Protein AF-A0A453Q8U8-F1 (afdb_monomer_lite)

Radius of gyration: 14.97 Å; chains: 1; bounding box: 49×23×33 Å

Structure (mmCIF, N/CA/C/O backbone):
data_AF-A0A453Q8U8-F1
#
_entry.id   AF-A0A453Q8U8-F1
#
loop_
_atom_site.group_PDB
_atom_site.id
_atom_site.type_symbol
_atom_site.label_atom_id
_atom_site.label_alt_id
_atom_site.label_comp_id
_atom_site.label_asym_id
_atom_site.label_entity_id
_atom_site.label_seq_id
_atom_site.pdbx_PDB_ins_code
_atom_site.Cartn_x
_atom_site.Cartn_y
_atom_site.Cartn_z
_atom_site.occupancy
_atom_site.B_iso_or_equiv
_atom_site.auth_seq_id
_atom_site.auth_comp_id
_atom_site.auth_asym_id
_atom_site.auth_atom_id
_atom_site.pdbx_PDB_model_num
ATOM 1 N N . TYR A 1 1 ? -6.900 -9.143 -0.998 1.00 63.72 1 TYR A N 1
ATOM 2 C CA . TYR A 1 1 ? -6.724 -9.717 0.355 1.00 63.72 1 TYR A CA 1
ATOM 3 C C . TYR A 1 1 ? -5.986 -11.052 0.373 1.00 63.72 1 TYR A C 1
ATOM 5 O O . TYR A 1 1 ? -4.862 -11.064 0.844 1.00 63.72 1 TYR A O 1
ATOM 13 N N . ASN A 1 2 ? -6.529 -12.162 -0.153 1.00 75.25 2 ASN A N 1
ATOM 14 C CA . ASN A 1 2 ? -5.926 -13.506 0.024 1.00 75.25 2 ASN A CA 1
ATOM 15 C C . ASN A 1 2 ? -4.520 -13.714 -0.586 1.00 75.25 2 ASN A C 1
ATOM 17 O O . ASN A 1 2 ? -3.905 -14.743 -0.342 1.00 75.25 2 ASN A O 1
ATOM 21 N N . ARG A 1 3 ? -4.012 -12.766 -1.382 1.00 86.19 3 ARG A N 1
ATOM 22 C CA . ARG A 1 3 ? -2.680 -12.821 -2.009 1.00 86.19 3 ARG A CA 1
ATOM 23 C C . ARG A 1 3 ? -1.790 -11.636 -1.613 1.00 86.19 3 ARG A C 1
ATOM 25 O O . ARG A 1 3 ? -0.967 -11.208 -2.406 1.00 86.19 3 ARG A O 1
ATOM 32 N N . GLY A 1 4 ? -2.029 -11.029 -0.449 1.00 90.00 4 GLY A N 1
ATOM 33 C CA . GLY A 1 4 ? -1.233 -9.898 0.053 1.00 90.00 4 GLY A CA 1
ATOM 34 C C . GLY A 1 4 ? -1.561 -8.531 -0.559 1.00 90.00 4 GLY A C 1
ATOM 35 O O . GLY A 1 4 ? -1.208 -7.515 0.026 1.00 90.00 4 GLY A O 1
ATOM 36 N N . TRP A 1 5 ? -2.307 -8.488 -1.667 1.00 94.25 5 TRP A N 1
ATOM 37 C CA . TRP A 1 5 ? -2.767 -7.237 -2.271 1.00 94.25 5 TRP A CA 1
ATOM 38 C C . TRP A 1 5 ? -3.873 -6.552 -1.467 1.00 94.25 5 TRP A C 1
ATOM 40 O O . TRP A 1 5 ? -4.869 -7.191 -1.085 1.00 94.25 5 TRP A O 1
ATOM 50 N N . TYR A 1 6 ? -3.729 -5.241 -1.311 1.00 95.12 6 TYR A N 1
ATOM 51 C CA . TYR A 1 6 ? -4.699 -4.331 -0.713 1.00 95.12 6 TYR A CA 1
ATOM 52 C C . TYR A 1 6 ? -4.833 -3.062 -1.562 1.00 95.12 6 TYR A C 1
ATOM 54 O O . TYR A 1 6 ? -3.911 -2.679 -2.279 1.00 95.12 6 TYR A O 1
ATOM 62 N N . TYR A 1 7 ? -6.005 -2.435 -1.522 1.00 95.62 7 TYR A N 1
ATOM 63 C CA . TYR A 1 7 ? -6.285 -1.239 -2.312 1.00 95.62 7 TYR A CA 1
ATOM 64 C C . TYR A 1 7 ? -6.022 0.015 -1.478 1.00 95.62 7 TYR A C 1
ATOM 66 O O . TYR A 1 7 ? -6.466 0.101 -0.333 1.00 95.62 7 TYR A O 1
ATOM 74 N N . HIS A 1 8 ? -5.296 0.974 -2.045 1.00 96.75 8 HIS A N 1
ATOM 75 C CA . HIS A 1 8 ? -5.037 2.269 -1.430 1.00 96.75 8 HIS A CA 1
ATOM 76 C C . HIS A 1 8 ? -6.066 3.286 -1.928 1.00 96.75 8 HIS A C 1
ATOM 78 O O . HIS A 1 8 ? -6.112 3.594 -3.118 1.00 96.75 8 HIS A O 1
ATOM 84 N N . LYS A 1 9 ? -6.867 3.838 -1.015 1.00 96.88 9 LYS A N 1
ATOM 85 C CA . LYS A 1 9 ? -8.024 4.690 -1.329 1.00 96.88 9 LYS A CA 1
ATOM 86 C C . LYS A 1 9 ? -7.655 5.943 -2.117 1.00 96.88 9 LYS A C 1
ATOM 88 O O . LYS A 1 9 ? -8.286 6.227 -3.127 1.00 96.88 9 LYS A O 1
ATOM 93 N N . GLU A 1 10 ? -6.618 6.657 -1.684 1.00 96.75 10 GLU A N 1
ATOM 94 C CA . GLU A 1 10 ? -6.228 7.936 -2.295 1.00 96.75 10 GLU A CA 1
ATOM 95 C C . GLU A 1 10 ? -5.446 7.759 -3.606 1.00 96.75 10 GLU A C 1
ATOM 97 O O . GLU A 1 10 ? -5.845 8.287 -4.636 1.00 96.75 10 GLU A O 1
ATOM 102 N N . ALA A 1 11 ? -4.390 6.937 -3.604 1.00 94.88 11 ALA A N 1
ATOM 103 C CA . ALA A 1 11 ? -3.649 6.574 -4.817 1.00 94.88 11 ALA A CA 1
ATOM 104 C C . ALA A 1 11 ? -4.482 5.790 -5.852 1.00 94.88 11 ALA A C 1
ATOM 106 O O . ALA A 1 11 ? -4.066 5.653 -6.998 1.00 94.88 11 ALA A O 1
ATOM 107 N N . ARG A 1 12 ? -5.641 5.250 -5.449 1.00 95.31 12 ARG A N 1
ATOM 108 C CA . ARG A 1 12 ? -6.556 4.454 -6.284 1.00 95.31 12 ARG A CA 1
ATOM 109 C C . ARG A 1 12 ? -5.878 3.277 -6.992 1.00 95.31 12 ARG A C 1
ATOM 111 O O . ARG A 1 12 ? -6.218 2.914 -8.117 1.00 95.31 12 ARG A O 1
ATOM 118 N N . GLN A 1 13 ? -4.916 2.666 -6.310 1.00 96.62 13 GLN A N 1
ATOM 119 C CA . GLN A 1 13 ? -4.084 1.590 -6.838 1.00 96.62 13 GLN A CA 1
ATOM 120 C C . GLN A 1 13 ? -3.970 0.446 -5.843 1.00 96.62 13 GLN A C 1
ATOM 122 O O . GLN A 1 13 ? -4.109 0.611 -4.629 1.00 96.62 13 GLN A O 1
ATOM 127 N N . TRP A 1 14 ? -3.717 -0.740 -6.385 1.00 96.44 14 TRP A N 1
ATOM 128 C CA . TRP A 1 14 ? -3.418 -1.924 -5.598 1.00 96.44 14 TRP A CA 1
ATOM 129 C C . TRP A 1 14 ? -1.949 -1.917 -5.218 1.00 96.44 14 TRP A C 1
ATOM 131 O O . TRP A 1 14 ? -1.106 -1.684 -6.077 1.00 96.44 14 TRP A O 1
ATOM 141 N N . PHE A 1 15 ? -1.661 -2.209 -3.954 1.00 97.06 15 PHE A N 1
ATOM 142 C CA . PHE A 1 15 ? -0.316 -2.339 -3.414 1.00 97.06 15 PHE A CA 1
ATOM 143 C C . PHE A 1 15 ? -0.133 -3.711 -2.765 1.00 97.06 15 PHE A C 1
ATOM 145 O O . PHE A 1 15 ? -1.081 -4.314 -2.254 1.00 97.06 15 PHE A O 1
ATOM 152 N N . THR A 1 16 ? 1.105 -4.185 -2.758 1.00 95.94 16 THR A N 1
ATOM 153 C CA . THR A 1 16 ? 1.554 -5.338 -1.981 1.00 95.94 16 THR A CA 1
ATOM 154 C C . THR A 1 16 ? 2.944 -5.067 -1.423 1.00 95.94 16 THR A C 1
ATOM 156 O O . THR A 1 16 ? 3.747 -4.351 -2.024 1.00 95.94 16 THR A O 1
ATOM 159 N N . ARG A 1 17 ? 3.247 -5.658 -0.269 1.00 94.31 17 ARG A N 1
ATOM 160 C CA . ARG A 1 17 ? 4.612 -5.669 0.266 1.00 94.31 17 ARG A CA 1
ATOM 161 C C . ARG A 1 17 ? 5.507 -6.508 -0.639 1.00 94.31 17 ARG A C 1
ATOM 163 O O . ARG A 1 17 ? 5.061 -7.529 -1.168 1.00 94.31 17 ARG A O 1
ATOM 170 N N . ILE A 1 18 ? 6.761 -6.094 -0.787 1.00 93.88 18 ILE A N 1
ATOM 171 C CA . ILE A 1 18 ? 7.780 -6.925 -1.431 1.00 93.88 18 ILE A CA 1
ATOM 172 C C . ILE A 1 18 ? 8.220 -8.000 -0.425 1.00 93.88 18 ILE A C 1
ATOM 174 O O . ILE A 1 18 ? 8.520 -7.664 0.722 1.00 93.88 18 ILE A O 1
ATOM 178 N N . PRO A 1 19 ? 8.232 -9.291 -0.805 1.00 88.38 19 PRO A N 1
ATOM 179 C CA . PRO A 1 19 ? 8.652 -10.359 0.093 1.00 88.38 19 PRO A CA 1
ATOM 180 C C . PRO A 1 19 ? 10.120 -10.191 0.499 1.00 88.38 19 PRO A C 1
ATOM 182 O O . PRO A 1 19 ? 10.932 -9.682 -0.272 1.00 88.38 19 PRO A O 1
ATOM 185 N N . ASN A 1 20 ? 10.460 -10.658 1.701 1.00 87.56 20 ASN A N 1
ATOM 186 C CA . ASN A 1 20 ? 11.817 -10.609 2.264 1.00 87.56 20 ASN A CA 1
ATOM 187 C C . ASN A 1 20 ? 12.388 -9.188 2.438 1.00 87.56 20 ASN A C 1
ATOM 189 O O . AS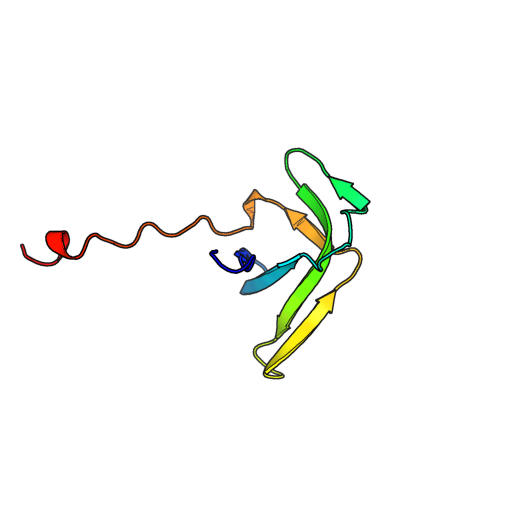N A 1 20 ? 13.602 -9.019 2.535 1.00 87.56 20 ASN A O 1
ATOM 193 N N . MET A 1 21 ? 11.528 -8.168 2.482 1.00 88.50 21 MET A N 1
ATOM 194 C CA . MET A 1 21 ? 11.912 -6.794 2.791 1.00 88.50 21 MET A CA 1
ATOM 195 C C . MET A 1 21 ? 11.126 -6.284 3.993 1.00 88.50 21 MET A C 1
ATOM 197 O O . MET A 1 21 ? 9.915 -6.080 3.914 1.00 88.50 21 MET A O 1
ATOM 201 N N . GLU A 1 22 ? 11.827 -6.049 5.098 1.00 84.94 22 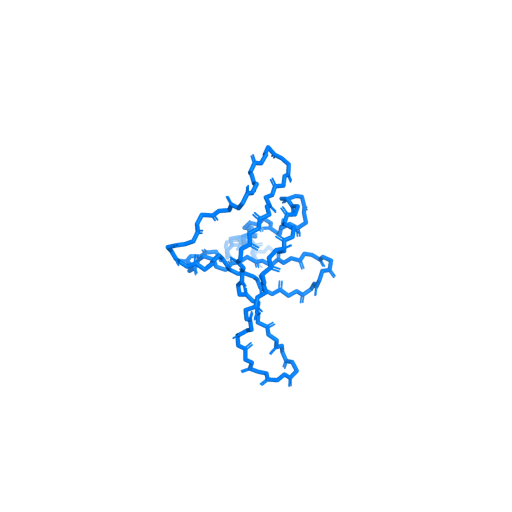GLU A N 1
ATOM 202 C CA . GLU A 1 22 ? 11.225 -5.439 6.280 1.00 84.94 22 GLU A CA 1
ATOM 203 C C . GLU A 1 22 ? 10.976 -3.934 6.059 1.00 84.94 22 GLU A C 1
ATOM 205 O O . GLU A 1 22 ? 11.783 -3.259 5.406 1.00 84.94 22 GLU A O 1
ATOM 210 N N . PRO A 1 23 ? 9.873 -3.371 6.590 1.00 84.38 23 PRO A N 1
ATOM 211 C CA . PRO A 1 23 ? 9.653 -1.932 6.578 1.00 84.38 23 PRO A CA 1
ATOM 212 C C . PRO A 1 23 ? 10.777 -1.197 7.317 1.00 84.38 23 PRO A C 1
ATOM 214 O O . PRO A 1 23 ? 11.163 -1.570 8.422 1.00 84.38 23 PRO A O 1
ATOM 217 N N . LEU A 1 24 ? 11.247 -0.092 6.738 1.00 91.00 24 LEU A N 1
ATOM 218 C CA . LEU A 1 24 ? 12.207 0.820 7.366 1.00 91.00 24 LEU A CA 1
ATOM 219 C C . LEU A 1 24 ? 11.636 1.469 8.630 1.00 91.00 24 LEU A C 1
ATOM 221 O O . LEU A 1 24 ? 12.371 1.781 9.559 1.00 91.00 24 LEU A O 1
ATOM 225 N N . VAL A 1 25 ? 10.329 1.740 8.632 1.00 95.38 25 VAL A N 1
ATOM 226 C CA . VAL A 1 25 ? 9.608 2.303 9.776 1.00 95.38 25 VAL A CA 1
ATOM 227 C C . VAL A 1 25 ?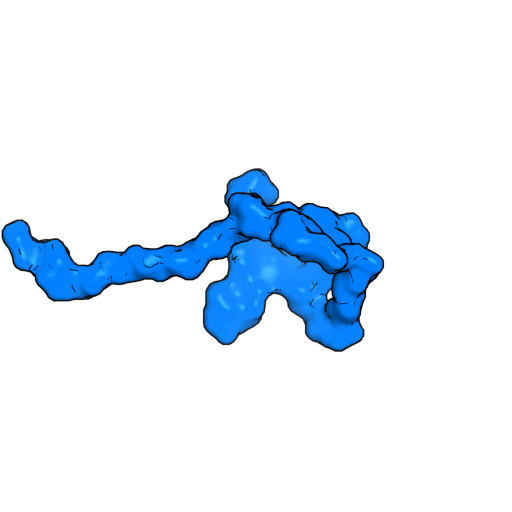 8.293 1.562 9.914 1.00 95.38 25 VAL A C 1
ATOM 229 O O . VAL A 1 25 ? 7.595 1.352 8.923 1.00 95.38 25 VAL A O 1
ATOM 232 N N . LYS A 1 26 ? 7.926 1.215 11.145 1.00 96.12 26 LYS A N 1
ATOM 233 C CA . LYS A 1 26 ? 6.621 0.645 11.463 1.00 96.12 26 LYS A CA 1
ATOM 234 C C . LYS A 1 26 ? 6.097 1.270 12.743 1.00 96.12 26 LYS A C 1
ATOM 236 O O . LYS A 1 26 ? 6.741 1.210 13.785 1.00 96.12 26 LYS A O 1
ATOM 241 N N . THR A 1 27 ? 4.925 1.873 12.649 1.00 97.25 27 THR A N 1
ATOM 242 C CA . THR A 1 27 ? 4.211 2.493 13.768 1.00 97.25 27 THR A CA 1
ATOM 243 C C . THR A 1 27 ? 2.795 1.913 13.843 1.00 97.25 27 THR A C 1
ATOM 245 O O . THR A 1 27 ? 2.415 1.130 12.967 1.00 97.25 27 THR A O 1
ATOM 248 N N . PRO A 1 28 ? 1.986 2.276 14.852 1.00 97.88 28 PRO A N 1
ATOM 249 C CA . PRO A 1 28 ? 0.579 1.882 14.902 1.00 97.88 28 PRO A CA 1
ATOM 250 C C . PRO A 1 28 ? -0.293 2.479 13.785 1.00 97.88 28 PRO A C 1
ATOM 252 O O . PRO A 1 28 ? -1.349 1.923 13.498 1.00 97.88 28 PRO A O 1
ATOM 255 N N . THR A 1 29 ? 0.112 3.594 13.165 1.00 97.50 29 THR A N 1
ATOM 256 C CA . THR A 1 29 ? -0.718 4.339 12.195 1.00 97.50 29 THR A CA 1
ATOM 257 C C . THR A 1 29 ? -0.212 4.255 10.757 1.00 97.50 29 THR A C 1
ATOM 259 O O . THR A 1 29 ? -1.006 4.351 9.819 1.00 97.50 29 THR A O 1
ATOM 262 N N . TYR A 1 30 ? 1.090 4.047 10.567 1.00 97.50 30 TYR A N 1
ATOM 263 C CA . TYR A 1 30 ? 1.701 3.915 9.249 1.00 97.50 30 TYR A CA 1
ATOM 264 C C . TYR A 1 30 ? 2.946 3.026 9.269 1.00 97.50 30 TYR A C 1
ATOM 266 O O . TYR A 1 30 ? 3.564 2.784 10.312 1.00 97.50 30 TYR A O 1
ATOM 274 N N . GLU A 1 31 ? 3.367 2.607 8.083 1.00 96.88 31 GLU A N 1
ATOM 275 C CA . GLU A 1 31 ? 4.680 2.016 7.838 1.00 96.88 31 GLU A CA 1
ATOM 276 C C . GLU A 1 31 ? 5.356 2.669 6.629 1.00 96.88 31 GLU A C 1
ATOM 278 O O . GLU A 1 31 ? 4.694 3.222 5.755 1.00 96.88 31 GLU A O 1
ATOM 283 N N . ARG A 1 32 ? 6.688 2.634 6.589 1.00 97.12 32 ARG A N 1
ATOM 284 C CA . ARG A 1 32 ? 7.491 3.085 5.449 1.00 97.12 32 ARG A CA 1
ATOM 285 C C . ARG A 1 32 ? 8.351 1.933 4.964 1.00 97.12 32 ARG A C 1
ATOM 287 O O . ARG A 1 32 ? 9.100 1.370 5.757 1.00 97.12 32 ARG A O 1
ATOM 294 N N . GLY A 1 33 ? 8.297 1.606 3.679 1.00 96.00 33 GLY A N 1
ATOM 295 C CA . GLY A 1 33 ? 9.012 0.449 3.143 1.00 96.00 33 GLY A CA 1
ATOM 296 C C . GLY A 1 33 ? 9.006 0.369 1.623 1.00 96.00 33 GLY A C 1
ATOM 297 O O . GLY A 1 33 ? 8.703 1.345 0.937 1.00 96.00 33 GLY A O 1
ATOM 298 N N . SER A 1 34 ? 9.369 -0.805 1.110 1.00 96.69 34 SER A N 1
ATOM 299 C CA . SER A 1 34 ? 9.363 -1.102 -0.325 1.00 96.69 34 SER A CA 1
ATOM 300 C C . SER A 1 34 ? 8.107 -1.885 -0.689 1.00 96.69 34 SER A C 1
ATOM 302 O O . SER A 1 34 ? 7.824 -2.934 -0.105 1.00 96.69 34 SER A O 1
ATOM 304 N N . TYR A 1 35 ? 7.360 -1.377 -1.662 1.00 97.00 35 TYR A N 1
ATOM 305 C CA . TYR A 1 35 ? 6.102 -1.960 -2.115 1.00 97.00 35 TYR A CA 1
ATOM 306 C C . TYR A 1 35 ? 6.129 -2.162 -3.615 1.00 97.00 35 TYR A C 1
ATOM 308 O O . TYR A 1 35 ? 6.889 -1.514 -4.326 1.00 97.00 35 TYR A O 1
ATOM 316 N N . ALA A 1 36 ? 5.266 -3.039 -4.097 1.00 97.38 36 ALA A N 1
ATOM 317 C CA . ALA A 1 36 ? 4.894 -3.062 -5.494 1.00 97.38 36 ALA A CA 1
ATOM 318 C C . ALA A 1 36 ? 3.465 -2.537 -5.634 1.00 97.38 36 ALA A C 1
ATOM 320 O O . ALA A 1 36 ? 2.615 -2.861 -4.801 1.00 97.38 36 ALA A O 1
ATOM 321 N N . PHE A 1 37 ? 3.203 -1.737 -6.663 1.00 97.81 37 PHE A N 1
ATOM 322 C CA . PHE A 1 37 ? 1.853 -1.327 -7.032 1.00 97.81 37 PHE A CA 1
ATOM 323 C C . PHE A 1 37 ? 1.528 -1.756 -8.457 1.00 97.81 37 PHE A C 1
ATOM 325 O O . PHE A 1 37 ? 2.423 -1.921 -9.282 1.00 97.81 37 PHE A O 1
ATOM 332 N N . PHE A 1 38 ? 0.246 -1.970 -8.735 1.00 97.38 38 PHE A N 1
ATOM 333 C CA . PHE A 1 38 ? -0.214 -2.297 -10.080 1.00 97.38 38 PHE A CA 1
ATOM 334 C C . PHE A 1 38 ? -0.525 -1.013 -10.854 1.00 97.38 38 PHE A C 1
ATOM 336 O O . PHE A 1 38 ? -1.473 -0.298 -10.507 1.00 97.38 38 PHE A O 1
ATOM 343 N N . ASP A 1 39 ? 0.267 -0.729 -11.886 1.00 96.31 39 ASP A N 1
ATOM 344 C CA . ASP A 1 39 ? 0.022 0.361 -12.823 1.00 96.31 39 ASP A CA 1
ATOM 345 C C . ASP A 1 39 ? -0.940 -0.112 -13.918 1.00 96.31 39 ASP A C 1
ATOM 347 O O . ASP A 1 39 ? -0.611 -0.945 -14.761 1.00 96.31 39 ASP A O 1
ATOM 351 N N . GLN A 1 40 ? -2.152 0.438 -13.900 1.00 93.56 40 GLN A N 1
ATOM 352 C CA . GLN A 1 40 ? -3.202 0.106 -14.861 1.00 93.56 40 GLN A CA 1
ATOM 353 C C . GLN A 1 40 ? -2.918 0.673 -16.256 1.00 93.56 40 GLN A C 1
ATOM 355 O O . GLN A 1 40 ? -3.404 0.110 -17.231 1.00 93.56 40 GLN A O 1
ATOM 360 N N . GLY A 1 41 ? -2.160 1.772 -16.359 1.00 95.25 41 GLY A N 1
ATOM 361 C CA . GLY A 1 41 ? -1.856 2.416 -17.637 1.00 95.25 41 GLY A CA 1
ATOM 362 C C . GLY A 1 41 ? -0.865 1.605 -18.466 1.00 95.25 41 GLY A C 1
ATOM 363 O O . GLY A 1 41 ? -1.066 1.420 -19.662 1.00 95.25 41 GLY A O 1
ATOM 364 N N . ASN A 1 42 ? 0.161 1.072 -17.803 1.00 96.12 42 ASN A N 1
ATOM 365 C CA . ASN A 1 42 ? 1.207 0.252 -18.423 1.00 96.12 42 ASN A CA 1
ATOM 366 C C . ASN A 1 42 ? 0.958 -1.263 -18.282 1.00 96.12 42 ASN A C 1
ATOM 368 O O . ASN A 1 42 ? 1.683 -2.069 -18.860 1.00 96.12 42 ASN A O 1
ATOM 372 N N . TRP A 1 43 ? -0.086 -1.656 -17.542 1.00 95.00 43 TRP A N 1
ATOM 373 C CA . TRP A 1 43 ? -0.459 -3.046 -17.258 1.00 95.00 43 TRP A CA 1
ATOM 374 C C . TRP A 1 43 ? 0.667 -3.871 -16.611 1.00 95.00 43 TRP A C 1
ATOM 376 O O . TRP A 1 43 ? 0.887 -5.040 -16.932 1.00 95.00 43 TRP A O 1
ATOM 386 N N . GLU A 1 44 ? 1.375 -3.262 -15.662 1.00 96.88 44 GLU A N 1
ATOM 387 C CA . GLU A 1 44 ? 2.561 -3.838 -15.029 1.00 96.88 44 GLU A CA 1
ATOM 388 C C . GLU A 1 44 ? 2.554 -3.686 -13.502 1.00 96.88 44 GLU A C 1
ATOM 390 O O . GLU A 1 44 ? 1.770 -2.940 -12.912 1.00 96.88 44 GLU A O 1
ATOM 395 N N . THR A 1 45 ? 3.435 -4.433 -12.834 1.00 97.12 45 THR A N 1
ATOM 396 C CA . THR A 1 45 ? 3.665 -4.314 -11.390 1.00 97.12 45 THR A CA 1
ATOM 397 C C . THR A 1 45 ? 4.979 -3.582 -11.150 1.00 97.12 45 THR A C 1
ATOM 399 O O . THR A 1 45 ? 6.048 -4.119 -11.428 1.00 97.12 45 THR A O 1
ATOM 402 N N . VAL A 1 46 ? 4.896 -2.370 -10.605 1.00 97.69 46 VAL A N 1
ATOM 403 C CA . VAL A 1 46 ? 6.030 -1.453 -10.454 1.00 97.69 46 VAL A CA 1
ATOM 404 C C . VAL A 1 46 ? 6.473 -1.396 -8.999 1.00 97.69 46 VAL A C 1
ATOM 406 O O . VAL A 1 46 ? 5.657 -1.250 -8.086 1.00 97.69 46 VAL A O 1
ATOM 409 N N . ARG A 1 47 ? 7.785 -1.487 -8.767 1.00 96.56 47 ARG A N 1
ATOM 410 C CA . ARG A 1 47 ? 8.392 -1.311 -7.444 1.00 96.56 47 ARG A CA 1
ATOM 411 C C . ARG A 1 47 ? 8.441 0.170 -7.061 1.00 96.56 47 ARG A C 1
ATOM 413 O O . ARG A 1 47 ? 8.865 1.012 -7.843 1.00 96.56 47 ARG A O 1
ATOM 420 N N . LYS A 1 48 ? 8.070 0.467 -5.818 1.00 96.25 48 LYS A N 1
ATOM 421 C CA . LYS A 1 48 ? 8.153 1.784 -5.193 1.00 96.25 48 LYS A CA 1
ATOM 422 C C . LYS A 1 48 ? 8.833 1.669 -3.835 1.00 96.25 48 LYS A C 1
ATOM 424 O O . LYS A 1 48 ? 8.272 1.121 -2.883 1.00 96.25 48 LYS A O 1
ATOM 429 N N . ASP A 1 49 ? 10.046 2.194 -3.761 1.00 95.56 49 ASP A N 1
ATOM 430 C CA . ASP A 1 49 ? 10.832 2.250 -2.532 1.00 95.56 49 ASP A CA 1
ATOM 431 C C . ASP A 1 49 ? 10.457 3.467 -1.680 1.00 95.56 49 ASP A C 1
ATOM 433 O O . ASP A 1 49 ? 9.918 4.457 -2.179 1.00 95.56 49 ASP A O 1
ATOM 437 N N . ASN A 1 50 ? 10.748 3.393 -0.378 1.00 94.88 50 ASN A N 1
ATOM 438 C CA . ASN A 1 50 ? 10.486 4.457 0.600 1.00 94.88 50 ASN A CA 1
ATOM 439 C C . ASN A 1 50 ? 9.033 4.968 0.623 1.00 94.88 50 ASN A C 1
ATOM 441 O O . ASN A 1 50 ? 8.776 6.104 1.023 1.00 94.88 50 ASN A O 1
ATOM 445 N N . PHE A 1 51 ? 8.071 4.135 0.229 1.00 96.38 51 PHE A N 1
ATOM 446 C CA . PHE A 1 51 ? 6.662 4.502 0.242 1.00 96.38 51 PHE A CA 1
ATOM 447 C C . PHE A 1 51 ? 6.121 4.491 1.672 1.00 96.38 51 PHE A C 1
ATOM 449 O O . PHE A 1 51 ? 6.369 3.542 2.418 1.00 96.38 51 PHE A O 1
ATOM 456 N N . VAL A 1 52 ? 5.385 5.543 2.038 1.00 97.19 52 VAL A N 1
ATOM 457 C CA . VAL A 1 52 ? 4.684 5.658 3.321 1.00 97.19 52 VAL A CA 1
ATOM 458 C C . VAL A 1 52 ? 3.254 5.170 3.134 1.00 97.19 52 VAL A C 1
ATOM 460 O O . VAL A 1 52 ? 2.465 5.783 2.420 1.00 97.19 52 VAL A O 1
ATOM 463 N N . LEU A 1 53 ? 2.927 4.060 3.784 1.00 96.62 53 LEU A N 1
ATOM 464 C CA . LEU A 1 53 ? 1.601 3.473 3.795 1.00 96.62 53 LEU A CA 1
ATOM 465 C C . LEU A 1 53 ? 0.885 3.840 5.096 1.00 96.62 53 LEU A C 1
ATOM 467 O O . LEU A 1 53 ? 1.167 3.264 6.148 1.00 96.62 53 LEU A O 1
ATOM 471 N N . HIS A 1 54 ? -0.076 4.757 5.016 1.00 98.12 54 HIS A N 1
ATOM 472 C CA . HIS A 1 54 ? -0.999 5.032 6.116 1.00 98.12 54 HIS A CA 1
ATOM 473 C C . HIS A 1 54 ? -2.081 3.950 6.167 1.00 98.12 54 HIS A C 1
ATOM 475 O O . HIS A 1 54 ? -2.809 3.749 5.193 1.00 98.12 54 HIS A O 1
ATOM 481 N N . TYR A 1 55 ? -2.223 3.254 7.299 1.00 96.56 55 TYR A N 1
ATOM 482 C CA . TYR A 1 55 ? -3.173 2.138 7.403 1.00 96.56 55 TYR A CA 1
ATOM 483 C C . TYR A 1 55 ? -4.630 2.580 7.251 1.00 96.56 55 TYR A C 1
ATOM 485 O O . TYR A 1 55 ? -5.462 1.805 6.787 1.00 96.56 55 TYR A O 1
ATOM 493 N N . GLU A 1 56 ? -4.944 3.830 7.593 1.00 97.44 56 GLU A N 1
ATOM 494 C CA . GLU A 1 56 ? -6.279 4.398 7.396 1.00 97.44 56 GLU A CA 1
ATOM 495 C C . GLU A 1 56 ? -6.656 4.555 5.917 1.00 97.44 56 GLU A C 1
ATOM 497 O O . GLU A 1 56 ? -7.843 4.576 5.594 1.00 97.44 56 GLU A O 1
ATOM 502 N N . LEU A 1 57 ? -5.669 4.647 5.018 1.00 97.81 57 LEU A N 1
ATOM 503 C CA . LEU A 1 57 ? -5.865 4.779 3.573 1.00 97.81 57 LEU A CA 1
ATOM 504 C C . LEU A 1 57 ? -5.955 3.424 2.868 1.00 97.81 57 LEU A C 1
ATOM 506 O O . LEU A 1 57 ? -6.261 3.376 1.678 1.00 97.81 57 LEU A O 1
ATOM 510 N N . VAL A 1 58 ? -5.743 2.324 3.588 1.00 96.31 58 VAL A N 1
ATOM 511 C CA . VAL A 1 58 ? -5.918 0.970 3.070 1.00 96.31 58 VAL A CA 1
ATOM 512 C C . VAL A 1 58 ? -7.379 0.556 3.208 1.00 96.31 58 VAL A C 1
ATOM 514 O O . VAL A 1 58 ? -7.979 0.684 4.276 1.00 96.31 58 VAL A O 1
ATOM 517 N N . GLU A 1 59 ? -7.966 0.057 2.123 1.00 94.44 59 GLU A N 1
ATOM 518 C CA . GLU A 1 59 ? -9.306 -0.519 2.173 1.00 94.44 59 GLU A CA 1
ATOM 519 C C . GLU A 1 59 ? -9.361 -1.720 3.119 1.00 94.44 59 GLU A C 1
ATOM 521 O O . GLU A 1 59 ? -8.432 -2.529 3.213 1.00 94.44 59 GLU A O 1
ATOM 526 N N . LYS A 1 60 ? -10.493 -1.854 3.811 1.00 89.00 60 LYS A N 1
ATOM 527 C CA . LYS A 1 60 ? -10.773 -3.044 4.617 1.00 89.00 60 LYS A CA 1
ATOM 528 C C . LYS A 1 60 ? -11.372 -4.121 3.727 1.00 89.00 60 LYS A C 1
ATOM 530 O O . LYS A 1 60 ? -11.969 -3.839 2.688 1.00 89.00 60 LYS A O 1
ATOM 535 N N . ARG A 1 61 ? -11.226 -5.383 4.140 1.00 82.56 61 ARG A N 1
ATOM 536 C CA . ARG A 1 61 ? -11.833 -6.503 3.417 1.00 82.56 61 ARG A CA 1
ATOM 537 C C . ARG A 1 61 ? -13.335 -6.239 3.257 1.00 82.56 61 ARG A C 1
ATOM 539 O O . ARG A 1 61 ? -14.007 -6.128 4.281 1.00 82.56 61 ARG A O 1
ATOM 546 N N . PRO A 1 62 ? -13.858 -6.137 2.021 1.00 78.19 62 PRO A N 1
ATOM 547 C CA . PRO A 1 62 ? -15.270 -5.876 1.831 1.00 78.19 62 PRO A CA 1
ATOM 548 C C . PRO A 1 62 ? -16.061 -7.072 2.359 1.00 78.19 62 PRO A C 1
ATOM 550 O O . PRO A 1 62 ? -15.736 -8.225 2.054 1.00 78.19 62 PRO A O 1
ATOM 553 N N . SER A 1 63 ? -17.091 -6.800 3.159 1.00 79.06 63 SER A N 1
ATOM 554 C CA . SER A 1 63 ? -18.123 -7.784 3.458 1.00 79.06 63 SER A CA 1
ATOM 555 C C . SER A 1 63 ? -18.997 -7.900 2.217 1.00 79.06 63 SER A C 1
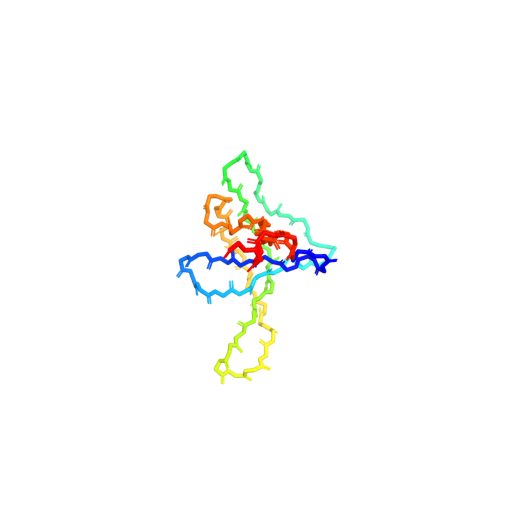ATOM 557 O O . SER A 1 63 ? -19.775 -6.992 1.919 1.00 79.06 63 SER A O 1
ATOM 559 N N . LEU A 1 64 ? -18.830 -8.982 1.458 1.00 78.31 64 LEU A N 1
ATOM 560 C CA . LEU A 1 64 ? -19.742 -9.255 0.354 1.00 78.31 64 LEU A CA 1
ATOM 561 C C . LEU A 1 64 ? -21.134 -9.520 0.949 1.00 78.31 64 LEU A C 1
ATOM 563 O O . LEU A 1 64 ? -21.216 -10.240 1.950 1.00 78.31 64 LEU A O 1
ATOM 567 N N . PRO A 1 65 ? -22.211 -8.957 0.375 1.00 77.06 65 PRO A N 1
ATOM 568 C CA . PRO A 1 65 ? -23.562 -9.312 0.782 1.00 77.06 65 PRO A CA 1
ATOM 569 C C . PRO A 1 65 ? -23.723 -10.827 0.664 1.00 77.06 65 PRO A C 1
ATOM 571 O O . PRO A 1 65 ? -23.311 -11.417 -0.340 1.00 77.06 65 PRO A O 1
ATOM 574 N N . SER A 1 66 ? -24.302 -11.467 1.681 1.00 71.94 66 SER A N 1
ATOM 575 C CA . SER A 1 66 ? -24.643 -12.881 1.549 1.00 71.94 66 SER A CA 1
ATOM 576 C C . SER A 1 66 ? -25.645 -13.016 0.404 1.00 71.94 66 SER A C 1
ATOM 578 O O . SER A 1 66 ? -26.623 -12.268 0.357 1.00 71.94 66 SER A O 1
ATOM 580 N N . ALA A 1 67 ? -25.437 -13.978 -0.500 1.00 63.59 67 ALA A N 1
ATOM 581 C CA . ALA A 1 67 ? -26.365 -14.256 -1.600 1.00 63.59 67 ALA A CA 1
ATOM 582 C C . ALA A 1 67 ? -27.813 -14.477 -1.104 1.00 63.59 67 ALA A C 1
ATOM 584 O O . ALA A 1 67 ? -28.768 -14.212 -1.826 1.00 63.59 67 ALA A O 1
ATOM 585 N N . SER A 1 68 ? -27.983 -14.873 0.162 1.00 58.88 68 SER A N 1
ATOM 586 C CA . SER A 1 68 ? -29.271 -15.036 0.846 1.00 58.88 68 SER A CA 1
ATOM 587 C C . SER A 1 68 ? -30.049 -13.731 1.089 1.00 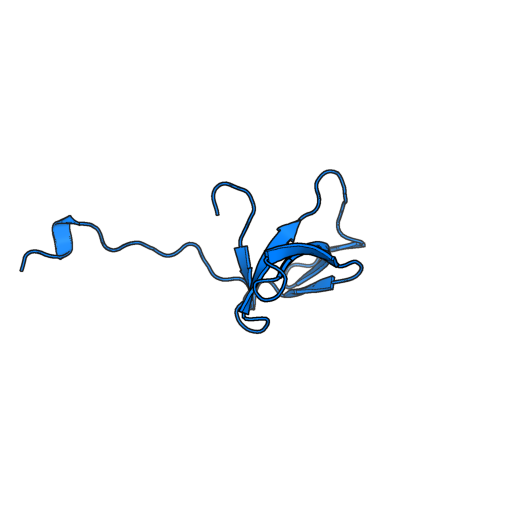58.88 68 SER A C 1
ATOM 589 O O . SER A 1 68 ? -31.215 -13.795 1.458 1.00 58.88 68 SER A O 1
ATOM 591 N N . GLN A 1 69 ? -29.433 -12.554 0.933 1.00 54.31 69 GLN A N 1
ATOM 592 C CA . GLN A 1 69 ? -30.079 -11.249 1.157 1.00 54.31 69 GLN A CA 1
ATOM 593 C C . GLN A 1 69 ? -30.617 -10.601 -0.126 1.00 54.31 69 GLN A C 1
ATOM 595 O O . GLN A 1 69 ? -31.298 -9.584 -0.040 1.00 54.31 69 GLN A O 1
ATOM 600 N N . ILE A 1 70 ? -30.321 -11.170 -1.299 1.00 56.41 70 ILE A N 1
ATOM 601 C CA . ILE A 1 70 ? -30.714 -10.607 -2.602 1.00 56.41 70 ILE A CA 1
ATOM 602 C C . ILE A 1 70 ? -32.153 -11.008 -2.991 1.00 56.41 70 ILE A C 1
ATOM 604 O O . ILE A 1 70 ? -32.727 -10.427 -3.904 1.00 56.41 70 ILE A O 1
ATOM 608 N N . VAL A 1 71 ? -32.778 -11.938 -2.260 1.00 48.91 71 VAL A N 1
ATOM 609 C CA . VAL A 1 71 ? -34.181 -12.330 -2.468 1.00 48.91 71 VAL A CA 1
ATOM 610 C C . VAL A 1 71 ? -35.039 -11.768 -1.331 1.00 48.91 71 VAL A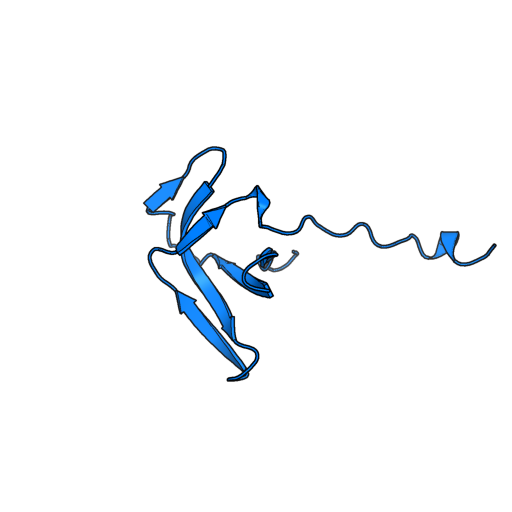 C 1
ATOM 612 O O . VAL A 1 71 ? -35.176 -12.391 -0.277 1.00 48.91 71 VAL A O 1
ATOM 615 N N . ARG A 1 72 ? -35.581 -10.566 -1.525 1.00 46.44 72 ARG A N 1
ATOM 616 C CA . ARG A 1 72 ? -36.728 -10.031 -0.782 1.00 46.44 72 ARG A CA 1
ATOM 617 C C . ARG A 1 72 ? -37.674 -9.349 -1.750 1.00 46.44 72 ARG A C 1
ATOM 619 O O . ARG A 1 72 ? -37.159 -8.622 -2.625 1.00 46.44 72 ARG A O 1
#

Organism: Aegilops tauschii subsp. strangulata (NCBI:txid200361)

pLDDT: mean 89.5, std 12.69, range [46.44, 98.12]

Foldseek 3Di:
DVVQWWAFQPVRWIKHDDPPWDFPDDDPFKTFAKIWIQDPVVRDIDIDHRDIGGPVRTDDDDDDPDPVVVPD

Secondary structure (DSSP, 8-state):
-TTS-EEETTTTEEEEEPTT---SEE-SSEEEEEEEEEETTTTEEEEEEEEEEEGGGBPPPP-PPPGGGS--

InterPro domains:
  IPR007282 NOT2/NOT3/NOT5, C-terminal [PF04153] (1-56)
  IPR038635 CCR4-NOT complex subunit 2/3/5, C-terminal domain superfamily [G3DSA:2.30.30.1020] (1-71)
  IPR040168 Not2/Not3/Not5 [PTHR23326] (1-61)

Sequence (72 aa):
YNRGWYYHKEARQWFTRIPNMEPLVKTPTYERGSYAFFDQGNWETVRKDNFVLHYELVEKRPSLPSASQIVR